Protein AF-A0A941BV26-F1 (afdb_monomer_lite)

Sequence (129 aa):
MGLLMLPEFRTGPTRADVEAQWRALIEGRLSRQDVHVWAAQWVGVPEARVVDPMVENGLLHLHGFSMESPSAGAAKTYMHPDDAVTAALERWRRDCVRFDQDPVGFLSERRAAARAYAAREAREESERD

pLDDT: mean 86.46, std 13.7, range [43.62, 98.44]

Secondary structure (DSSP, 8-state):
----------BPPPHHHHHHHHHHHHTTSS-HHHHHHHHHTTSS-TT-B---HHHHHHHHHHHHTTPBPTT--SS--BSS-HHHHHHHHHHHHHHHHHHHH-HHHHHHHHHHHHHHHHHHHHHHHHTT-

Radius of gyration: 18.14 Å; chains: 1; bounding box: 60×41×40 Å

Structure (mmCIF, N/CA/C/O backbone):
data_AF-A0A941BV26-F1
#
_entry.id   AF-A0A941BV26-F1
#
loop_
_atom_site.group_PDB
_atom_site.id
_atom_site.type_symbol
_atom_site.label_atom_id
_atom_site.label_alt_id
_atom_site.label_comp_id
_atom_site.label_asym_id
_atom_site.label_entity_id
_atom_site.label_seq_id
_atom_site.pdbx_PDB_ins_code
_atom_site.Cartn_x
_atom_site.Cartn_y
_atom_site.Cartn_z
_atom_site.occupancy
_atom_site.B_iso_or_equiv
_atom_site.auth_seq_id
_atom_site.auth_comp_id
_atom_site.auth_asym_id
_atom_site.auth_atom_id
_atom_site.pdbx_PDB_model_num
ATOM 1 N N . MET A 1 1 ? 40.796 7.560 18.068 1.00 43.62 1 MET A N 1
ATOM 2 C CA . MET A 1 1 ? 40.292 6.833 16.884 1.00 43.62 1 MET A CA 1
ATOM 3 C C . MET A 1 1 ? 38.823 6.537 17.137 1.00 43.62 1 MET A C 1
ATOM 5 O O . MET A 1 1 ? 38.514 5.551 17.789 1.00 43.62 1 MET A O 1
ATOM 9 N N . GLY A 1 2 ? 37.944 7.478 16.783 1.00 49.44 2 GLY A N 1
ATOM 10 C CA . GLY A 1 2 ? 36.504 7.338 16.998 1.00 49.44 2 GLY A CA 1
ATOM 11 C C . GLY A 1 2 ? 35.927 6.362 15.983 1.00 49.44 2 GLY A C 1
ATOM 12 O O . GLY A 1 2 ? 36.140 6.540 14.785 1.00 49.44 2 GLY A O 1
ATOM 13 N N . LEU A 1 3 ? 35.243 5.326 16.469 1.00 51.16 3 LEU A N 1
ATOM 14 C CA . LEU A 1 3 ? 34.408 4.464 15.644 1.00 51.16 3 LEU A CA 1
ATOM 15 C C . LEU A 1 3 ? 33.384 5.364 14.941 1.00 51.16 3 LEU A C 1
ATOM 17 O O . LEU A 1 3 ? 32.533 5.964 15.595 1.00 51.16 3 LEU A O 1
ATOM 21 N N . LEU A 1 4 ? 33.482 5.479 13.619 1.00 54.31 4 LEU A N 1
ATOM 22 C CA . LEU A 1 4 ? 32.392 5.995 12.806 1.00 54.31 4 LEU A CA 1
ATOM 23 C C . LEU A 1 4 ? 31.247 4.985 12.942 1.00 54.31 4 LEU A C 1
ATOM 25 O O . LEU A 1 4 ? 31.277 3.928 12.313 1.00 54.31 4 LEU A O 1
ATOM 29 N N . MET A 1 5 ? 30.278 5.277 13.814 1.00 47.50 5 MET A N 1
ATOM 30 C CA . MET A 1 5 ? 28.966 4.639 13.765 1.00 47.50 5 MET A CA 1
ATOM 31 C C . MET A 1 5 ? 28.391 4.955 12.386 1.00 47.50 5 MET A C 1
ATOM 33 O O . MET A 1 5 ? 27.955 6.075 12.124 1.00 47.50 5 MET A O 1
ATOM 37 N N . LEU A 1 6 ? 28.459 3.983 11.479 1.00 56.22 6 LEU A N 1
ATOM 38 C CA . LEU A 1 6 ? 27.646 4.017 10.274 1.00 56.22 6 LEU A CA 1
ATOM 39 C C . LEU A 1 6 ? 26.184 4.123 10.734 1.00 56.22 6 LEU A C 1
ATOM 41 O O . LEU A 1 6 ? 25.816 3.412 11.673 1.00 56.22 6 LEU A O 1
ATOM 45 N N . PRO A 1 7 ? 25.367 5.009 10.139 1.00 51.81 7 PRO A N 1
ATOM 46 C CA . PRO A 1 7 ? 23.958 5.095 10.489 1.00 51.81 7 PRO A CA 1
ATOM 47 C C . PRO A 1 7 ? 23.340 3.705 10.334 1.00 51.81 7 PRO A C 1
ATOM 49 O O . PRO A 1 7 ? 23.519 3.054 9.302 1.00 51.81 7 PRO A O 1
ATOM 52 N N . GLU A 1 8 ? 22.669 3.227 11.381 1.00 52.69 8 GLU A N 1
ATOM 53 C CA . GLU A 1 8 ? 21.942 1.966 11.335 1.00 52.69 8 GLU A CA 1
ATOM 54 C C . GLU A 1 8 ? 20.850 2.109 10.277 1.00 52.69 8 GLU A C 1
ATOM 56 O O . GLU A 1 8 ? 19.815 2.739 10.503 1.00 52.69 8 GLU A O 1
ATOM 61 N N . PHE A 1 9 ? 21.108 1.589 9.076 1.00 53.16 9 PHE A N 1
ATOM 62 C CA . PHE A 1 9 ? 20.105 1.538 8.027 1.00 53.16 9 PHE A CA 1
ATOM 63 C C . PHE A 1 9 ? 18.942 0.710 8.564 1.00 53.16 9 PHE A C 1
ATOM 65 O O . PHE A 1 9 ? 19.048 -0.510 8.689 1.00 53.16 9 PHE A O 1
ATOM 72 N N . ARG A 1 10 ? 17.829 1.370 8.896 1.00 61.75 10 ARG A N 1
ATOM 73 C CA . ARG A 1 10 ? 16.584 0.664 9.175 1.00 61.75 10 ARG A CA 1
ATOM 74 C C . ARG A 1 10 ? 16.209 -0.094 7.913 1.00 61.75 10 ARG A C 1
ATOM 76 O O . ARG A 1 10 ? 15.940 0.514 6.876 1.00 61.75 10 ARG A O 1
ATOM 83 N N . THR A 1 11 ? 16.217 -1.417 7.997 1.00 71.56 11 THR A N 1
ATOM 84 C CA . THR A 1 11 ? 15.651 -2.262 6.953 1.00 71.56 11 THR A CA 1
ATOM 85 C C . THR A 1 11 ? 14.190 -1.852 6.787 1.00 71.56 11 THR A C 1
ATOM 87 O O . THR A 1 11 ? 13.442 -1.837 7.766 1.00 71.56 11 THR A O 1
ATOM 90 N N . GLY A 1 12 ? 13.811 -1.443 5.575 1.00 82.75 12 GLY A N 1
ATOM 91 C CA . GLY A 1 12 ? 12.437 -1.058 5.273 1.00 82.75 12 GLY A CA 1
ATOM 92 C C . GLY A 1 12 ? 11.447 -2.203 5.526 1.00 82.75 12 GLY A C 1
ATOM 93 O O . GLY A 1 12 ? 11.860 -3.365 5.599 1.00 82.75 12 GLY A O 1
ATOM 94 N N . PRO A 1 13 ? 10.145 -1.897 5.653 1.00 92.50 13 PRO A N 1
ATOM 95 C CA . PRO A 1 13 ? 9.121 -2.910 5.857 1.00 92.50 13 PRO A CA 1
ATOM 96 C C . PRO A 1 13 ? 9.081 -3.890 4.684 1.00 92.50 13 PRO A C 1
ATOM 98 O O . PRO A 1 13 ? 9.415 -3.561 3.545 1.00 92.50 13 PRO A O 1
ATOM 101 N N . THR A 1 14 ? 8.642 -5.108 4.963 1.00 95.06 14 THR A N 1
ATOM 102 C CA . THR A 1 14 ? 8.374 -6.116 3.940 1.00 95.06 14 THR A CA 1
ATOM 103 C C . THR A 1 14 ? 6.947 -5.985 3.410 1.00 95.06 14 THR A C 1
ATOM 105 O O . THR A 1 14 ? 6.090 -5.318 3.997 1.00 95.06 14 THR A O 1
ATOM 108 N N . ARG A 1 15 ? 6.638 -6.687 2.314 1.00 97.00 15 ARG A N 1
ATOM 109 C CA . ARG A 1 15 ? 5.253 -6.806 1.826 1.00 97.00 15 ARG A CA 1
ATOM 110 C C . ARG A 1 15 ? 4.325 -7.424 2.874 1.00 97.00 15 ARG A C 1
ATOM 112 O O . ARG A 1 15 ? 3.174 -7.016 2.973 1.00 97.00 15 ARG A O 1
ATOM 119 N N . ALA A 1 16 ? 4.820 -8.372 3.670 1.00 97.00 16 ALA A N 1
ATOM 120 C CA . ALA A 1 16 ? 4.037 -8.987 4.737 1.00 97.00 16 ALA A CA 1
ATOM 121 C C . ALA A 1 16 ? 3.693 -7.975 5.841 1.00 97.00 16 ALA A C 1
ATOM 123 O O . ALA A 1 16 ? 2.557 -7.957 6.310 1.00 97.00 16 ALA A O 1
ATOM 124 N N . ASP A 1 17 ? 4.634 -7.094 6.198 1.00 96.81 17 ASP A N 1
ATOM 125 C CA . ASP A 1 17 ? 4.393 -6.028 7.179 1.00 96.81 17 ASP A CA 1
ATOM 126 C C . ASP A 1 17 ? 3.338 -5.043 6.676 1.00 96.81 17 ASP A C 1
ATOM 128 O O . ASP A 1 17 ? 2.401 -4.710 7.401 1.00 96.81 17 ASP A O 1
ATOM 132 N N . VAL A 1 18 ? 3.445 -4.625 5.409 1.00 97.44 18 VAL A N 1
ATOM 133 C CA . VAL A 1 18 ? 2.436 -3.774 4.768 1.00 97.44 18 VAL A CA 1
ATOM 134 C C . VAL A 1 18 ? 1.075 -4.470 4.789 1.00 97.44 18 VAL A C 1
ATOM 136 O O . VAL A 1 18 ? 0.112 -3.903 5.296 1.00 97.44 18 VAL A O 1
ATOM 139 N N . GLU A 1 19 ? 0.978 -5.718 4.327 1.00 98.25 19 GLU A N 1
ATOM 140 C CA . GLU A 1 19 ? -0.286 -6.461 4.334 1.00 98.25 19 GLU A CA 1
ATOM 141 C C . GLU A 1 19 ? -0.894 -6.580 5.742 1.00 98.25 19 GLU A C 1
ATOM 143 O O . GLU A 1 19 ? -2.111 -6.459 5.902 1.00 98.25 19 GLU A O 1
ATOM 148 N N . ALA A 1 20 ? -0.068 -6.795 6.768 1.00 98.12 20 ALA A N 1
ATOM 149 C CA . ALA A 1 20 ? -0.530 -6.882 8.147 1.00 98.12 20 ALA A CA 1
ATOM 150 C C . ALA A 1 20 ? -1.183 -5.573 8.620 1.00 98.12 20 ALA A C 1
ATOM 152 O O . ALA A 1 20 ? -2.219 -5.622 9.287 1.00 98.12 20 ALA A O 1
ATOM 153 N N . GLN A 1 21 ? -0.633 -4.418 8.232 1.00 98.00 21 GLN A N 1
ATOM 154 C CA . GLN A 1 21 ? -1.210 -3.102 8.533 1.00 98.00 21 GLN A CA 1
ATOM 155 C C . GLN A 1 21 ? -2.553 -2.895 7.828 1.00 98.00 21 GLN A C 1
ATOM 157 O O . GLN A 1 21 ? -3.521 -2.471 8.458 1.00 98.00 21 GLN A O 1
ATOM 162 N N . TRP A 1 22 ? -2.653 -3.276 6.551 1.00 97.56 22 TRP A N 1
ATOM 163 C CA . TRP A 1 22 ? -3.923 -3.231 5.818 1.00 97.56 22 TRP A CA 1
ATOM 164 C C . TRP A 1 22 ? -4.996 -4.108 6.467 1.00 97.56 22 TRP A C 1
ATOM 166 O O . TRP A 1 22 ? -6.125 -3.664 6.653 1.00 97.56 22 TRP A O 1
ATOM 176 N N . ARG A 1 23 ? -4.656 -5.350 6.835 1.00 98.12 23 ARG A N 1
ATOM 177 C CA . ARG A 1 23 ? -5.595 -6.256 7.514 1.00 98.12 23 ARG A CA 1
ATOM 178 C C . ARG A 1 23 ? -6.032 -5.699 8.863 1.00 98.12 23 ARG A C 1
ATOM 180 O O . ARG A 1 23 ? -7.217 -5.718 9.164 1.00 98.12 23 ARG A O 1
ATOM 187 N N . ALA A 1 24 ? -5.095 -5.177 9.652 1.00 97.69 24 ALA A N 1
ATOM 188 C CA . ALA A 1 24 ? -5.407 -4.588 10.947 1.00 97.69 24 ALA A CA 1
ATOM 189 C C . ALA A 1 24 ? -6.329 -3.364 10.826 1.00 97.69 24 ALA A C 1
ATOM 191 O O . ALA A 1 24 ? -7.215 -3.205 11.663 1.00 97.69 24 ALA A O 1
ATOM 192 N N . LEU A 1 25 ? -6.174 -2.550 9.776 1.00 96.44 25 LEU A N 1
ATOM 193 C CA . LEU A 1 25 ? -7.111 -1.473 9.452 1.00 96.44 25 LEU A CA 1
ATOM 194 C C . LEU A 1 25 ? -8.506 -2.014 9.101 1.00 96.44 25 LEU A C 1
ATOM 196 O O . LEU A 1 25 ? -9.492 -1.572 9.679 1.00 96.44 25 LEU A O 1
ATOM 200 N N . ILE A 1 26 ? -8.593 -2.979 8.180 1.00 96.50 26 ILE A N 1
ATOM 201 C CA . ILE A 1 26 ? -9.871 -3.555 7.715 1.00 96.50 26 ILE A CA 1
ATOM 202 C C . ILE A 1 26 ? -10.631 -4.235 8.862 1.00 96.50 26 ILE A C 1
ATOM 204 O O . ILE A 1 26 ? -11.849 -4.135 8.957 1.00 96.50 26 ILE A O 1
ATOM 208 N N . GLU A 1 27 ? -9.913 -4.911 9.754 1.00 96.88 27 GLU A N 1
ATOM 209 C CA . GLU A 1 27 ? -10.475 -5.583 10.929 1.00 96.88 27 GLU A CA 1
ATOM 210 C C . GLU A 1 27 ? -10.805 -4.609 12.078 1.00 96.88 27 GLU A C 1
ATOM 212 O O . GLU A 1 27 ? -11.268 -5.042 13.131 1.00 96.88 27 GLU A O 1
ATOM 217 N N . GLY A 1 28 ? -10.540 -3.306 11.917 1.00 96.25 28 GLY A N 1
ATOM 218 C CA . GLY A 1 28 ? -10.785 -2.284 12.938 1.00 96.25 28 GLY A CA 1
ATOM 219 C C . GLY A 1 28 ? -9.833 -2.341 14.139 1.00 96.25 28 GLY A C 1
ATOM 220 O O . GLY A 1 28 ? -10.092 -1.708 15.159 1.00 96.25 28 GLY A O 1
ATOM 221 N N . ARG A 1 29 ? -8.726 -3.091 14.043 1.00 98.00 29 ARG A N 1
ATOM 222 C CA . ARG A 1 29 ? -7.685 -3.169 15.085 1.00 98.00 29 ARG A CA 1
ATOM 223 C C . ARG A 1 29 ? -6.770 -1.948 15.100 1.00 98.00 29 ARG A C 1
ATOM 225 O O . ARG A 1 29 ? -6.160 -1.672 16.128 1.00 98.00 29 ARG A O 1
ATOM 232 N N . LEU A 1 30 ? -6.656 -1.251 13.972 1.00 97.12 30 LEU A N 1
ATOM 233 C CA . LEU A 1 30 ? -5.952 0.021 13.840 1.00 97.12 30 LEU A CA 1
ATOM 234 C C . LEU A 1 30 ? -6.872 1.053 13.199 1.00 97.12 30 LEU A C 1
ATOM 236 O O . LEU A 1 30 ? -7.661 0.725 12.313 1.00 97.12 30 LEU A O 1
ATOM 240 N N . SER A 1 31 ? -6.744 2.310 13.616 1.00 94.94 31 SER A N 1
ATOM 241 C CA . SER A 1 31 ? -7.418 3.416 12.946 1.00 94.94 31 SER A CA 1
ATOM 242 C C . SER A 1 31 ? -6.675 3.830 11.672 1.00 94.94 31 SER A C 1
ATOM 244 O O . SER A 1 31 ? -5.491 3.539 11.481 1.00 94.94 31 SER A O 1
ATOM 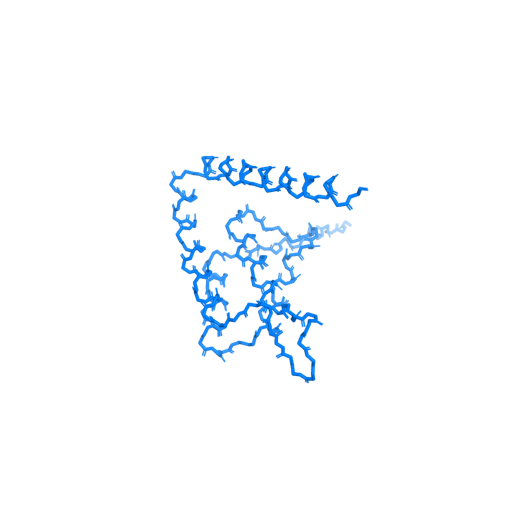246 N N . ARG A 1 32 ? -7.352 4.597 10.811 1.00 94.19 32 ARG A N 1
ATOM 247 C CA . ARG A 1 32 ? -6.727 5.239 9.640 1.00 94.19 32 ARG A CA 1
ATOM 248 C C . ARG A 1 32 ? -5.567 6.152 10.026 1.00 94.19 32 ARG A C 1
ATOM 250 O O . ARG A 1 32 ? -4.593 6.247 9.287 1.00 94.19 32 ARG A O 1
ATOM 257 N N . GLN A 1 33 ? -5.662 6.802 11.186 1.00 94.00 33 GLN A N 1
ATOM 258 C CA . GLN A 1 33 ? -4.590 7.651 11.687 1.00 94.00 33 GLN A CA 1
ATOM 259 C C . GLN A 1 33 ? -3.373 6.824 12.110 1.00 94.00 33 GLN A C 1
ATOM 261 O O . GLN A 1 33 ? -2.250 7.210 11.796 1.00 94.00 33 GLN A O 1
ATOM 266 N N . ASP A 1 34 ? -3.580 5.677 12.764 1.00 95.62 34 ASP A N 1
ATOM 267 C CA . ASP A 1 34 ? -2.480 4.811 13.206 1.00 95.62 34 ASP A CA 1
ATOM 268 C C . ASP A 1 34 ? -1.673 4.291 12.013 1.00 95.62 34 ASP A C 1
ATOM 270 O O . ASP A 1 34 ? -0.445 4.395 11.995 1.00 95.62 34 ASP A O 1
ATOM 274 N N . VAL A 1 35 ? -2.357 3.795 10.975 1.00 95.62 35 VAL A N 1
ATOM 275 C CA . VAL A 1 35 ? -1.671 3.314 9.767 1.00 95.62 35 VAL A CA 1
ATOM 276 C C . VAL A 1 35 ? -1.019 4.444 8.975 1.00 95.62 35 VAL A C 1
ATOM 278 O O . VAL A 1 35 ? 0.037 4.229 8.386 1.00 95.62 35 VAL A O 1
ATOM 281 N N . HIS A 1 36 ? -1.594 5.651 8.991 1.00 93.81 36 HIS A N 1
ATOM 282 C CA . HIS A 1 36 ? -0.979 6.824 8.376 1.00 93.81 36 HIS A CA 1
ATOM 283 C C . HIS A 1 36 ? 0.326 7.194 9.083 1.00 93.81 36 HIS A C 1
ATOM 285 O O . HIS A 1 36 ? 1.352 7.327 8.423 1.00 93.81 36 HIS A O 1
ATOM 291 N N . VAL A 1 37 ? 0.319 7.297 10.418 1.00 93.50 37 VAL A N 1
ATOM 292 C CA . VAL A 1 37 ? 1.522 7.594 11.217 1.00 93.50 37 VAL A CA 1
ATOM 293 C C . VAL A 1 37 ? 2.590 6.519 11.022 1.00 93.50 37 VAL A C 1
ATOM 295 O O . VAL A 1 37 ? 3.780 6.824 10.942 1.00 93.50 37 VAL A O 1
ATOM 298 N N . TRP A 1 38 ? 2.183 5.254 10.920 1.00 94.56 38 TRP A N 1
ATOM 299 C CA . TRP A 1 38 ? 3.103 4.167 10.611 1.00 94.56 38 TRP A CA 1
ATOM 300 C C . TRP A 1 38 ? 3.702 4.300 9.201 1.00 94.56 38 TRP A C 1
ATOM 302 O O . TRP A 1 38 ? 4.922 4.239 9.051 1.00 94.56 38 TRP A O 1
ATOM 312 N N . ALA A 1 39 ? 2.878 4.535 8.176 1.00 94.38 39 ALA A N 1
ATOM 313 C CA . ALA A 1 39 ? 3.328 4.656 6.789 1.00 94.38 39 ALA A CA 1
ATOM 314 C C . ALA A 1 39 ? 4.188 5.911 6.546 1.00 94.38 39 ALA A C 1
ATOM 316 O O . ALA A 1 39 ? 5.167 5.850 5.802 1.00 94.38 39 ALA A O 1
ATOM 317 N N . ALA A 1 40 ? 3.878 7.028 7.212 1.00 91.62 40 ALA A N 1
ATOM 318 C CA . ALA A 1 40 ? 4.594 8.302 7.100 1.00 91.62 40 ALA A CA 1
ATOM 319 C C . ALA A 1 40 ? 6.072 8.217 7.520 1.00 91.62 40 ALA A C 1
ATOM 321 O O . ALA A 1 40 ? 6.880 9.027 7.085 1.00 91.62 40 ALA A O 1
ATOM 322 N N . GLN A 1 41 ? 6.456 7.221 8.324 1.00 90.06 41 GLN A N 1
ATOM 323 C CA . GLN A 1 41 ? 7.864 6.989 8.679 1.00 90.06 41 GLN A CA 1
ATOM 324 C C . GLN A 1 41 ? 8.716 6.519 7.493 1.00 90.06 41 GLN A C 1
ATOM 326 O O . GLN A 1 41 ? 9.942 6.569 7.555 1.00 90.06 41 GLN A O 1
ATOM 331 N N . TRP A 1 42 ? 8.068 6.034 6.436 1.00 90.31 42 TRP A N 1
ATOM 332 C CA . TRP A 1 42 ? 8.712 5.451 5.263 1.00 90.31 42 TRP A CA 1
ATOM 333 C C . TRP A 1 42 ? 8.458 6.274 4.001 1.00 90.31 42 TRP A C 1
ATOM 335 O O . TRP A 1 42 ? 9.278 6.276 3.089 1.00 90.31 42 TRP A O 1
ATOM 345 N N . VAL A 1 43 ? 7.326 6.977 3.941 1.00 86.75 43 VAL A N 1
ATOM 346 C CA . VAL A 1 43 ? 6.956 7.836 2.813 1.00 86.75 43 VAL A CA 1
ATOM 347 C C . VAL A 1 43 ? 7.593 9.215 2.983 1.00 86.75 43 VAL A C 1
ATOM 349 O O . VAL A 1 43 ? 7.338 9.904 3.963 1.00 86.75 43 VAL A O 1
ATOM 352 N N . GLY A 1 44 ? 8.392 9.647 2.005 1.00 73.00 44 GLY A N 1
ATOM 353 C CA . GLY A 1 44 ? 8.947 11.008 1.970 1.00 73.00 44 GLY A CA 1
ATOM 354 C C . GLY A 1 44 ? 10.140 11.259 2.900 1.00 73.00 44 GLY A C 1
ATOM 355 O O . GLY A 1 44 ? 10.572 12.404 3.014 1.00 73.00 44 GLY A O 1
ATOM 356 N N . VAL A 1 45 ? 10.690 10.215 3.530 1.00 76.62 45 VAL A N 1
ATOM 357 C CA . VAL A 1 45 ? 11.897 10.289 4.368 1.00 76.62 45 VAL A CA 1
ATOM 358 C C . VAL A 1 45 ? 13.114 9.837 3.545 1.00 76.62 45 VAL A C 1
ATOM 360 O O . VAL A 1 45 ? 13.203 8.650 3.226 1.00 76.62 45 VAL A O 1
ATOM 363 N N . PRO A 1 46 ? 14.059 10.730 3.189 1.00 68.38 46 PRO A N 1
ATOM 364 C CA . PRO A 1 46 ? 15.209 10.395 2.336 1.00 68.38 46 PRO A CA 1
ATOM 365 C C . PRO A 1 46 ? 16.106 9.274 2.883 1.00 68.38 46 PRO A C 1
ATOM 367 O O . PRO A 1 46 ? 16.724 8.537 2.116 1.00 68.38 46 PRO A O 1
ATOM 370 N N . GLU A 1 47 ? 16.185 9.137 4.206 1.00 68.62 47 GLU A N 1
ATOM 371 C CA . GLU A 1 47 ? 17.014 8.151 4.903 1.00 68.62 47 GLU A CA 1
ATOM 372 C C . GLU A 1 47 ? 16.339 6.773 5.025 1.00 68.62 47 GLU A C 1
ATOM 374 O O . GLU A 1 47 ? 17.001 5.781 5.348 1.00 68.62 47 GLU A O 1
ATOM 379 N N . ALA A 1 48 ? 15.030 6.684 4.762 1.00 73.69 48 ALA A N 1
ATOM 380 C CA . ALA A 1 48 ? 14.273 5.443 4.828 1.00 73.69 48 ALA A CA 1
ATOM 381 C C . ALA A 1 48 ? 14.420 4.664 3.514 1.00 73.69 48 ALA A C 1
ATOM 383 O O . ALA A 1 48 ? 13.885 5.035 2.471 1.00 73.69 48 ALA A O 1
ATOM 384 N N . ARG A 1 49 ? 15.146 3.543 3.549 1.00 77.44 49 ARG A N 1
ATOM 385 C CA . ARG A 1 49 ? 15.392 2.744 2.345 1.00 77.44 49 ARG A CA 1
ATOM 386 C C . ARG A 1 49 ? 14.288 1.707 2.127 1.00 77.44 49 ARG A C 1
ATOM 388 O O . ARG A 1 49 ? 14.389 0.573 2.594 1.00 77.44 49 ARG A O 1
ATOM 395 N N . VAL A 1 50 ? 13.270 2.075 1.355 1.00 83.00 50 VAL A N 1
ATOM 396 C CA . VAL A 1 50 ? 12.307 1.126 0.777 1.00 83.00 50 VAL A CA 1
ATOM 397 C C . VAL A 1 50 ? 12.813 0.711 -0.606 1.00 83.00 50 VAL A C 1
ATOM 399 O O . VAL A 1 50 ? 12.890 1.527 -1.515 1.00 83.00 50 VAL A O 1
ATOM 402 N N . VAL A 1 51 ? 13.236 -0.548 -0.753 1.00 85.06 51 VAL A N 1
ATOM 403 C CA . VAL A 1 51 ? 13.843 -1.048 -2.007 1.00 85.06 51 VAL A CA 1
ATOM 404 C C . VAL A 1 51 ? 12.804 -1.655 -2.947 1.00 85.06 51 VAL A C 1
ATOM 406 O O . VAL A 1 51 ? 12.965 -1.605 -4.163 1.00 85.06 51 VAL A O 1
ATOM 409 N N . ASP A 1 52 ? 11.758 -2.255 -2.387 1.00 91.12 52 ASP A N 1
ATOM 410 C CA . ASP A 1 52 ? 10.734 -2.964 -3.143 1.00 91.12 52 ASP A CA 1
ATOM 411 C C . ASP A 1 52 ? 9.635 -1.990 -3.608 1.00 91.12 52 ASP A C 1
ATOM 413 O O . ASP A 1 52 ? 8.918 -1.445 -2.760 1.00 91.12 52 ASP A O 1
ATOM 417 N N . PRO A 1 53 ? 9.446 -1.791 -4.929 1.00 92.50 53 PRO A N 1
ATOM 418 C CA . PRO A 1 53 ? 8.425 -0.883 -5.456 1.00 92.50 53 PRO A CA 1
ATOM 419 C C . PRO A 1 53 ? 7.004 -1.231 -5.001 1.00 92.50 53 PRO A C 1
ATOM 421 O O . PRO A 1 53 ? 6.152 -0.350 -4.891 1.00 92.50 53 PRO A O 1
ATOM 424 N N . MET A 1 54 ? 6.728 -2.508 -4.717 1.00 96.69 54 MET A N 1
ATOM 425 C CA . MET A 1 54 ? 5.412 -2.927 -4.239 1.00 96.69 54 MET A CA 1
ATOM 426 C C . MET A 1 54 ? 5.191 -2.572 -2.770 1.00 96.69 54 MET A C 1
ATOM 428 O O . MET A 1 54 ? 4.066 -2.242 -2.388 1.00 96.69 54 MET A O 1
ATOM 432 N N . VAL A 1 55 ? 6.251 -2.583 -1.958 1.00 95.81 55 VAL A N 1
AT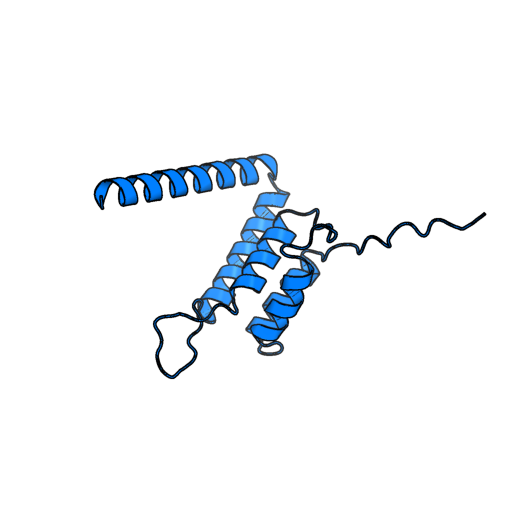OM 433 C CA . VAL A 1 55 ? 6.200 -2.072 -0.582 1.00 95.81 55 VAL A CA 1
ATOM 434 C C . VAL A 1 55 ? 5.948 -0.570 -0.603 1.00 95.81 55 VAL A C 1
ATOM 436 O O . VAL A 1 55 ? 5.031 -0.105 0.069 1.00 95.81 55 VAL A O 1
ATOM 439 N N . GLU A 1 56 ? 6.697 0.179 -1.415 1.00 93.50 56 GLU A N 1
ATOM 440 C CA . GLU A 1 56 ? 6.513 1.627 -1.562 1.00 93.50 56 GLU A CA 1
ATOM 441 C C . GLU A 1 56 ? 5.085 1.968 -2.010 1.00 93.50 56 GLU A C 1
ATOM 443 O O . GLU A 1 56 ? 4.414 2.801 -1.400 1.00 93.50 56 GLU A O 1
ATOM 448 N N . ASN A 1 57 ? 4.567 1.264 -3.020 1.00 94.88 57 ASN A N 1
ATOM 449 C CA . ASN A 1 57 ? 3.194 1.455 -3.473 1.00 94.88 57 ASN A CA 1
ATOM 450 C C . ASN A 1 57 ? 2.166 1.173 -2.364 1.00 94.88 57 ASN A C 1
ATOM 452 O O . ASN A 1 57 ? 1.234 1.958 -2.180 1.00 94.88 57 ASN A O 1
ATOM 456 N N . GLY A 1 58 ? 2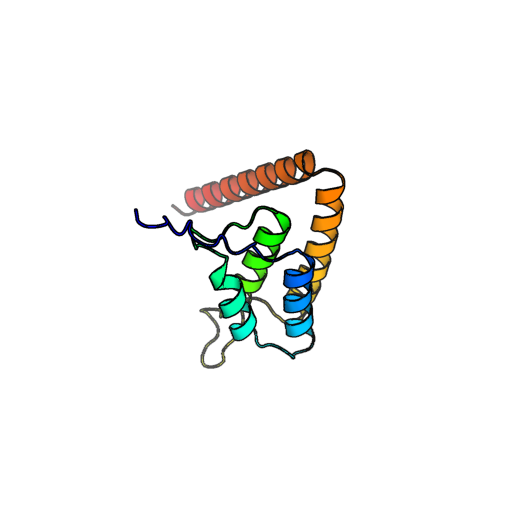.336 0.087 -1.608 1.00 96.44 58 GLY A N 1
ATOM 457 C CA . GLY A 1 58 ? 1.435 -0.251 -0.508 1.00 96.44 58 GLY A CA 1
ATOM 458 C C . GLY A 1 58 ? 1.475 0.769 0.636 1.00 96.44 58 GLY A C 1
ATOM 459 O O . GLY A 1 58 ? 0.429 1.091 1.202 1.00 96.44 58 GLY A O 1
ATOM 460 N N . LEU A 1 59 ? 2.653 1.328 0.932 1.00 95.56 59 LEU A N 1
ATOM 461 C CA . LEU A 1 59 ? 2.833 2.406 1.910 1.00 95.56 59 LEU A CA 1
ATOM 462 C C . LEU A 1 59 ? 2.136 3.700 1.480 1.00 95.56 59 LEU A C 1
ATOM 464 O O . LEU A 1 59 ? 1.458 4.319 2.297 1.00 95.56 59 LEU A O 1
ATOM 468 N N . LEU A 1 60 ? 2.244 4.089 0.205 1.00 93.88 60 LEU A N 1
ATOM 469 C CA . LEU A 1 60 ? 1.570 5.279 -0.328 1.00 93.88 60 LEU A CA 1
ATOM 470 C C . LEU A 1 60 ? 0.043 5.188 -0.193 1.00 93.88 60 LEU A C 1
ATOM 472 O O . LEU A 1 60 ? -0.605 6.174 0.159 1.00 93.88 60 LEU A O 1
ATOM 476 N N . HIS A 1 61 ? -0.534 4.005 -0.417 1.00 94.69 61 HIS A N 1
ATOM 477 C CA . HIS A 1 61 ? -1.961 3.771 -0.190 1.00 94.69 61 HIS A CA 1
ATOM 478 C C . HIS A 1 61 ? -2.348 3.937 1.286 1.00 94.69 61 HIS A C 1
ATOM 480 O O . HIS A 1 61 ? -3.269 4.695 1.587 1.00 94.69 61 HIS A O 1
ATOM 486 N N . LEU A 1 62 ? -1.623 3.289 2.208 1.00 94.62 62 LEU A N 1
ATOM 487 C CA . LEU A 1 62 ? -1.877 3.414 3.651 1.00 94.62 62 LEU A CA 1
ATOM 488 C C . LEU A 1 62 ? -1.756 4.860 4.136 1.00 94.62 62 LEU A C 1
ATOM 490 O O . LEU A 1 62 ? -2.597 5.324 4.903 1.00 94.62 62 LEU A O 1
ATOM 494 N N . HIS A 1 63 ? -0.748 5.581 3.646 1.00 93.12 63 HIS A N 1
ATOM 495 C CA . HIS A 1 63 ? -0.554 6.995 3.944 1.00 93.12 63 HIS A CA 1
ATOM 496 C C . HIS A 1 63 ? -1.741 7.851 3.470 1.00 93.12 63 HIS A C 1
ATOM 498 O O . HIS A 1 63 ? -2.122 8.797 4.158 1.00 93.12 63 HIS A O 1
ATOM 504 N N . GLY A 1 64 ? -2.348 7.510 2.328 1.00 90.88 64 GLY A N 1
ATOM 505 C CA . GLY A 1 64 ? -3.481 8.232 1.747 1.00 90.88 64 GLY A CA 1
ATOM 506 C C . GLY A 1 64 ? -4.852 7.918 2.361 1.00 90.88 64 GLY A C 1
ATOM 507 O O . GLY A 1 64 ? -5.776 8.715 2.213 1.00 90.88 64 GLY A O 1
ATOM 508 N N . PHE A 1 65 ? -5.029 6.801 3.073 1.00 91.19 65 PHE A N 1
ATOM 509 C CA . PHE A 1 65 ? -6.347 6.429 3.613 1.00 91.19 65 PHE A CA 1
ATOM 510 C C . PHE A 1 65 ? -6.852 7.320 4.750 1.00 91.19 65 PHE A C 1
ATOM 512 O O . PHE A 1 65 ? -8.059 7.337 5.010 1.00 91.19 65 PHE A O 1
ATOM 519 N N . SER A 1 66 ? -5.973 8.074 5.407 1.00 86.94 66 SER A N 1
ATOM 520 C CA . SER A 1 66 ? -6.367 9.077 6.400 1.00 86.94 66 SER A CA 1
ATOM 521 C C . SER A 1 66 ? -6.850 10.389 5.782 1.00 86.94 66 SER A C 1
ATOM 523 O O . SER A 1 66 ? -7.367 11.226 6.518 1.00 86.94 66 SER A O 1
ATOM 525 N N . MET A 1 67 ? -6.721 10.584 4.461 1.00 85.12 67 MET A N 1
ATOM 526 C CA . MET A 1 67 ? -7.145 11.826 3.815 1.00 85.12 67 MET A CA 1
ATOM 527 C C . MET A 1 67 ? -8.652 12.039 3.980 1.00 85.12 67 MET A C 1
ATOM 529 O O . MET A 1 67 ? -9.478 11.215 3.571 1.00 85.12 67 MET A O 1
ATOM 533 N N . GLU A 1 68 ? -9.003 13.165 4.593 1.00 82.94 68 GLU A N 1
ATOM 534 C CA . GLU A 1 68 ? -10.378 13.618 4.773 1.00 82.94 68 GLU A CA 1
ATOM 535 C C . GLU A 1 68 ? -10.837 14.389 3.526 1.00 82.94 68 GLU A C 1
ATOM 537 O O . GLU A 1 68 ? -10.065 15.109 2.891 1.00 82.94 68 GLU A O 1
ATOM 542 N N . SER A 1 69 ? -12.102 14.217 3.148 1.00 76.69 69 SER A N 1
ATOM 543 C CA . SER A 1 69 ? -12.707 14.949 2.040 1.00 76.69 69 SER A CA 1
ATOM 544 C C . SER A 1 69 ? -12.904 16.418 2.436 1.00 76.69 69 SER A C 1
ATOM 546 O O . SER A 1 69 ? -13.588 16.681 3.427 1.00 76.69 69 SER A O 1
ATOM 548 N N . PRO A 1 70 ? -12.390 17.387 1.656 1.00 68.12 70 PRO A N 1
ATOM 549 C CA . PRO A 1 70 ? -12.539 18.809 1.970 1.00 68.12 70 PRO A CA 1
ATOM 550 C C . PRO A 1 70 ? -13.986 19.316 1.829 1.00 68.12 70 PRO A C 1
ATOM 552 O O . PRO A 1 70 ? -14.298 20.410 2.287 1.00 68.12 70 PRO A O 1
ATOM 555 N N . SER A 1 71 ? -14.874 18.545 1.190 1.00 67.62 71 SER A N 1
ATOM 556 C CA . SER A 1 71 ? -16.261 18.930 0.888 1.00 67.62 71 SER A CA 1
ATOM 557 C C . SER A 1 71 ? -17.304 18.409 1.881 1.00 67.62 71 SER A C 1
ATOM 559 O O . SER A 1 71 ? -18.483 18.742 1.757 1.00 67.62 71 SER A O 1
ATOM 561 N N . ALA A 1 72 ? -16.917 17.576 2.847 1.00 59.72 72 ALA A N 1
ATOM 562 C CA . ALA A 1 72 ? -17.836 17.099 3.875 1.00 59.72 72 ALA A CA 1
ATOM 563 C C . ALA A 1 72 ? -17.851 18.099 5.038 1.00 59.72 72 ALA A C 1
ATOM 565 O O . ALA A 1 72 ? -16.799 18.394 5.582 1.00 59.72 72 ALA A O 1
ATOM 566 N N . GLY A 1 73 ? -19.019 18.654 5.386 1.00 62.25 73 GLY A N 1
ATOM 567 C CA . GLY A 1 73 ? -19.177 19.688 6.422 1.00 62.25 73 GLY A CA 1
ATOM 568 C C . GLY A 1 73 ? -18.767 19.264 7.849 1.00 62.25 73 GLY A C 1
ATOM 569 O O . GLY A 1 73 ? -17.624 18.931 8.120 1.00 62.25 73 GLY A O 1
ATOM 570 N N . ALA A 1 74 ? -19.684 19.310 8.823 1.00 61.41 74 ALA A N 1
ATOM 571 C CA . ALA A 1 74 ? -19.348 19.098 10.244 1.00 61.41 74 ALA A CA 1
ATOM 572 C C . ALA A 1 74 ? -18.932 17.652 10.618 1.00 61.41 74 ALA A C 1
ATOM 574 O O . ALA A 1 74 ? -18.496 17.414 11.744 1.00 61.41 74 ALA A O 1
ATOM 575 N N . ALA A 1 75 ? -19.070 16.685 9.703 1.00 67.06 75 ALA A N 1
ATOM 576 C CA . ALA A 1 75 ? -18.712 15.287 9.925 1.00 67.06 75 ALA A CA 1
ATOM 577 C C . ALA A 1 75 ? -17.503 14.894 9.069 1.00 67.06 75 ALA A C 1
ATOM 579 O O . ALA A 1 75 ? -17.542 14.995 7.841 1.00 67.06 75 ALA A O 1
ATOM 580 N N . LYS A 1 76 ? -16.450 14.398 9.728 1.00 66.12 76 LYS A N 1
ATOM 581 C CA . LYS A 1 76 ? -15.252 13.870 9.069 1.00 66.12 76 LYS A CA 1
ATOM 582 C C . LYS A 1 76 ? -15.633 12.717 8.148 1.00 66.12 76 LYS A C 1
ATOM 584 O O . LYS A 1 76 ? -16.000 11.642 8.616 1.00 66.12 76 LYS A O 1
ATOM 589 N N . THR A 1 77 ? -15.548 12.949 6.845 1.00 81.38 77 THR A N 1
ATOM 590 C CA . THR A 1 77 ? -15.745 11.913 5.829 1.00 81.38 77 THR A CA 1
ATOM 591 C C . THR A 1 77 ? -14.406 11.637 5.180 1.00 81.38 77 THR A C 1
ATOM 593 O O . THR A 1 77 ? -13.773 12.550 4.655 1.00 81.38 77 THR A O 1
ATOM 596 N N . TYR A 1 78 ? -13.961 10.387 5.212 1.00 83.56 78 TYR A N 1
ATOM 597 C CA . TYR A 1 78 ? -12.729 10.009 4.537 1.00 83.56 78 TYR A CA 1
ATOM 598 C C . TYR A 1 78 ? -12.922 9.965 3.022 1.00 83.56 78 TYR A C 1
ATOM 600 O O . TYR A 1 78 ? -13.970 9.548 2.533 1.00 83.56 78 TYR A O 1
ATOM 608 N N . MET A 1 79 ? -11.886 10.350 2.277 1.00 84.19 79 MET A N 1
ATOM 609 C CA . MET A 1 79 ? -11.882 10.316 0.811 1.00 84.19 79 MET A CA 1
ATOM 610 C C . MET A 1 79 ? -12.080 8.896 0.260 1.00 84.19 79 MET A C 1
ATOM 612 O O . MET A 1 79 ? -12.674 8.710 -0.799 1.00 84.19 79 MET A O 1
ATOM 616 N N . HIS A 1 80 ? -11.599 7.890 0.991 1.00 85.19 80 HIS A N 1
ATOM 617 C CA . HIS A 1 80 ? -11.772 6.483 0.652 1.00 85.19 80 HIS A CA 1
ATOM 618 C C . HIS A 1 80 ? -12.740 5.836 1.641 1.00 85.19 80 HIS A C 1
ATOM 620 O O . HIS A 1 80 ? -12.411 5.824 2.821 1.00 85.19 80 HIS A O 1
ATOM 626 N N . PRO A 1 81 ? -13.889 5.284 1.233 1.00 87.69 81 PRO A N 1
ATOM 627 C CA . PRO A 1 81 ? -14.723 4.471 2.122 1.00 87.69 81 PRO A CA 1
ATOM 628 C C . PRO A 1 81 ? -14.054 3.120 2.464 1.00 87.69 81 PRO A C 1
ATOM 630 O O . PRO A 1 81 ? -13.038 2.754 1.872 1.00 87.69 81 PRO A O 1
ATOM 633 N N . ASP A 1 82 ? -14.559 2.400 3.470 1.00 88.06 82 ASP A N 1
ATOM 634 C CA . ASP A 1 82 ? -13.919 1.169 3.983 1.00 88.06 82 ASP A CA 1
ATOM 635 C C . ASP A 1 82 ? -13.932 0.007 2.967 1.00 88.06 82 ASP A C 1
ATOM 637 O O . ASP A 1 82 ? -12.991 -0.789 2.886 1.00 88.06 82 ASP A O 1
ATOM 641 N N . ASP A 1 83 ? -14.962 -0.066 2.127 1.00 89.38 83 ASP A N 1
ATOM 642 C CA . ASP A 1 83 ? -15.034 -1.000 1.000 1.00 89.38 83 ASP A CA 1
ATOM 643 C C . ASP A 1 83 ? -13.943 -0.712 -0.045 1.00 89.38 83 ASP A C 1
ATOM 645 O O . ASP A 1 83 ? -13.313 -1.641 -0.560 1.00 89.38 83 ASP A O 1
ATOM 649 N N . ALA A 1 84 ? -13.630 0.564 -0.290 1.00 91.19 84 ALA A N 1
ATOM 650 C CA . ALA A 1 84 ? -12.526 0.962 -1.158 1.00 91.19 84 ALA A CA 1
ATOM 651 C C . ALA A 1 84 ? -11.159 0.545 -0.588 1.00 91.19 84 ALA A C 1
ATOM 653 O O . ALA A 1 84 ? -10.280 0.154 -1.359 1.00 91.19 84 ALA A O 1
ATOM 654 N N . VAL A 1 85 ? -10.980 0.563 0.740 1.00 93.81 85 VAL A N 1
ATOM 655 C CA . VAL A 1 85 ? -9.770 0.024 1.394 1.00 93.81 85 VAL A CA 1
ATOM 656 C C . VAL A 1 85 ? -9.666 -1.483 1.149 1.00 93.81 85 VAL A C 1
ATOM 658 O O . VAL A 1 85 ? -8.613 -1.979 0.758 1.00 93.81 85 VAL A O 1
ATOM 661 N N . THR A 1 86 ? -10.759 -2.230 1.288 1.00 95.19 86 THR A N 1
ATOM 662 C CA . THR A 1 86 ? -10.741 -3.681 1.033 1.00 95.19 86 THR A CA 1
ATOM 663 C C . THR A 1 86 ? -10.400 -3.994 -0.428 1.00 95.19 86 THR A C 1
ATOM 665 O O . THR A 1 86 ? -9.492 -4.781 -0.705 1.00 95.19 86 THR A O 1
ATOM 668 N N . ALA A 1 87 ? -11.053 -3.318 -1.377 1.00 95.81 87 ALA A N 1
ATOM 669 C CA . ALA A 1 87 ? -10.798 -3.500 -2.805 1.00 95.81 87 ALA A CA 1
ATOM 670 C C . ALA A 1 87 ? -9.356 -3.134 -3.195 1.00 95.81 87 ALA A C 1
ATOM 672 O O . ALA A 1 87 ? -8.736 -3.794 -4.039 1.00 95.81 87 ALA A O 1
ATOM 673 N N . ALA A 1 88 ? -8.796 -2.097 -2.570 1.00 96.00 88 ALA A N 1
ATOM 674 C CA . ALA A 1 88 ? -7.427 -1.682 -2.822 1.00 96.00 88 ALA A CA 1
ATOM 675 C C . ALA A 1 88 ? -6.401 -2.707 -2.296 1.00 96.00 88 ALA A C 1
ATOM 677 O O . ALA A 1 88 ? -5.397 -2.923 -2.976 1.00 96.00 88 ALA A O 1
ATOM 678 N N . LEU A 1 89 ? -6.678 -3.422 -1.193 1.00 97.38 89 LEU A N 1
ATOM 679 C CA . LEU A 1 89 ? -5.806 -4.501 -0.702 1.00 97.38 89 LEU A CA 1
ATOM 680 C C . LEU A 1 89 ? -5.743 -5.649 -1.707 1.00 97.38 89 LEU A C 1
ATOM 682 O O . LEU A 1 89 ? -4.669 -6.143 -2.051 1.00 97.38 89 LEU A O 1
ATOM 686 N N . GLU A 1 90 ? -6.902 -6.080 -2.199 1.00 98.06 90 GLU A N 1
ATOM 687 C CA . GLU A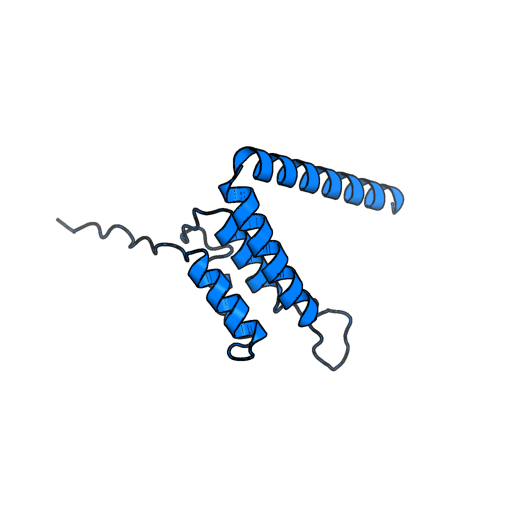 1 90 ? -6.972 -7.157 -3.184 1.00 98.06 90 GLU A CA 1
ATOM 688 C C . GLU A 1 90 ? -6.264 -6.781 -4.484 1.00 98.06 90 GLU A C 1
ATOM 690 O O . GLU A 1 90 ? -5.549 -7.596 -5.073 1.00 98.06 90 GLU A O 1
ATOM 695 N N . ARG A 1 91 ? -6.444 -5.533 -4.929 1.00 97.44 91 ARG A N 1
ATOM 696 C CA . ARG A 1 91 ? -5.743 -4.998 -6.094 1.00 97.44 91 ARG A CA 1
ATOM 697 C C . ARG A 1 91 ? -4.234 -5.008 -5.872 1.00 97.44 91 ARG A C 1
ATOM 699 O O . ARG A 1 91 ? -3.518 -5.497 -6.739 1.00 97.44 91 ARG A O 1
ATOM 706 N N . TRP A 1 92 ? -3.767 -4.523 -4.724 1.00 97.94 92 TRP A N 1
ATOM 707 C CA . TRP A 1 92 ? -2.348 -4.505 -4.381 1.00 97.94 92 TRP A CA 1
ATOM 708 C C . TRP A 1 92 ? -1.748 -5.918 -4.350 1.00 97.94 92 TRP A C 1
ATOM 710 O O . TRP A 1 92 ? -0.708 -6.143 -4.959 1.00 97.94 92 TRP A O 1
ATOM 720 N N . ARG A 1 93 ? -2.440 -6.910 -3.771 1.00 98.44 93 ARG A N 1
ATOM 721 C CA . ARG A 1 93 ? -1.992 -8.317 -3.804 1.00 98.44 93 ARG A CA 1
ATOM 722 C C . ARG A 1 93 ? -1.857 -8.865 -5.224 1.00 98.44 93 ARG A C 1
ATOM 724 O O . ARG A 1 93 ? -0.878 -9.543 -5.525 1.00 98.44 93 ARG A O 1
ATOM 731 N N . ARG A 1 94 ? -2.825 -8.581 -6.103 1.00 98.12 94 ARG A N 1
ATOM 732 C CA . ARG A 1 94 ? -2.740 -8.978 -7.520 1.00 98.12 94 ARG A CA 1
ATOM 733 C C . ARG A 1 94 ? -1.565 -8.298 -8.216 1.00 98.12 94 ARG A C 1
ATOM 735 O O . ARG A 1 94 ? -0.848 -8.957 -8.962 1.00 98.12 94 ARG A O 1
ATOM 742 N N . ASP A 1 95 ? -1.352 -7.012 -7.952 1.00 97.25 95 ASP A N 1
ATOM 743 C CA . ASP A 1 95 ? -0.220 -6.266 -8.497 1.00 97.25 95 ASP A CA 1
ATOM 744 C C . ASP A 1 95 ? 1.120 -6.841 -7.994 1.00 97.25 95 ASP A C 1
ATOM 746 O O . ASP A 1 95 ? 2.030 -6.993 -8.803 1.00 97.25 95 ASP A O 1
ATOM 750 N N . CYS A 1 96 ? 1.226 -7.276 -6.729 1.00 97.81 96 CYS A N 1
ATOM 751 C CA . CYS A 1 96 ? 2.413 -7.971 -6.208 1.00 97.81 96 CYS A CA 1
ATOM 752 C C . CYS A 1 96 ? 2.721 -9.247 -7.000 1.00 97.81 96 CYS A C 1
ATOM 754 O O . CYS A 1 96 ? 3.850 -9.437 -7.440 1.00 97.81 96 CYS A O 1
ATOM 756 N N . VAL A 1 97 ? 1.710 -10.090 -7.239 1.00 98.06 97 VAL A N 1
ATOM 757 C CA . VAL A 1 97 ? 1.879 -11.326 -8.023 1.00 98.06 97 VAL A CA 1
ATOM 758 C C . VAL A 1 97 ? 2.314 -11.017 -9.457 1.00 98.06 97 VAL A C 1
ATOM 760 O O . VAL A 1 97 ? 3.220 -11.664 -9.975 1.00 98.06 97 VAL A O 1
ATOM 763 N N . ARG A 1 98 ? 1.702 -10.015 -10.100 1.00 97.50 98 ARG A N 1
ATOM 764 C CA . ARG A 1 98 ? 2.084 -9.592 -11.457 1.00 97.50 98 ARG A CA 1
ATOM 765 C C . ARG A 1 98 ? 3.515 -9.061 -11.502 1.00 97.50 98 ARG A C 1
ATOM 767 O O . ARG A 1 98 ? 4.248 -9.384 -12.428 1.00 97.50 98 ARG A O 1
ATOM 774 N N . PHE A 1 99 ? 3.907 -8.270 -10.507 1.00 97.06 99 PHE A N 1
ATOM 775 C CA . PHE A 1 99 ? 5.260 -7.738 -10.394 1.00 97.06 99 PHE A CA 1
ATOM 776 C C . PHE A 1 99 ? 6.294 -8.850 -10.198 1.00 97.06 99 PHE A C 1
ATOM 778 O O . PHE A 1 99 ? 7.353 -8.800 -10.812 1.00 97.06 99 PHE A O 1
ATOM 785 N N . ASP A 1 100 ? 5.990 -9.871 -9.395 1.00 97.25 100 ASP A N 1
ATOM 786 C CA . ASP A 1 100 ? 6.899 -11.006 -9.186 1.00 97.25 100 ASP A CA 1
ATOM 787 C C . ASP A 1 100 ? 7.078 -11.856 -10.450 1.00 97.25 100 ASP A C 1
ATOM 789 O O . ASP A 1 100 ? 8.135 -12.451 -10.654 1.00 97.25 100 ASP A O 1
ATOM 793 N N . GLN A 1 101 ? 6.057 -11.904 -11.309 1.00 98.12 101 GLN A N 1
ATOM 794 C CA . GLN A 1 101 ? 6.098 -12.615 -12.588 1.00 98.12 101 GLN A CA 1
ATOM 795 C C . GLN A 1 101 ? 6.841 -11.832 -13.677 1.00 98.12 101 GLN A C 1
ATOM 797 O O . GLN A 1 101 ? 7.589 -12.428 -14.450 1.00 98.12 101 GLN A O 1
ATOM 802 N N . ASP A 1 102 ? 6.632 -10.516 -13.752 1.00 97.38 102 ASP A N 1
ATOM 803 C CA . ASP A 1 102 ? 7.270 -9.643 -14.740 1.00 97.38 102 ASP A CA 1
ATOM 804 C C . ASP A 1 102 ? 7.459 -8.215 -14.190 1.00 97.38 102 ASP A C 1
ATOM 806 O O . ASP A 1 102 ? 6.631 -7.322 -14.425 1.00 97.38 102 ASP A O 1
ATOM 810 N N . PRO A 1 103 ? 8.563 -7.952 -13.468 1.00 95.88 103 PRO A N 1
ATOM 811 C CA . PRO A 1 103 ? 8.782 -6.650 -12.848 1.00 95.88 103 PRO A CA 1
ATOM 812 C C . PRO A 1 103 ? 9.040 -5.555 -13.890 1.00 95.88 103 PRO A C 1
ATOM 814 O O . PRO A 1 103 ? 8.640 -4.404 -13.701 1.00 95.88 103 PRO A O 1
ATOM 817 N N . VAL A 1 104 ? 9.685 -5.888 -15.013 1.00 96.50 104 VAL A N 1
ATOM 818 C CA . VAL A 1 104 ? 10.015 -4.913 -16.064 1.00 96.50 104 VAL A CA 1
ATOM 819 C C . VAL A 1 104 ? 8.761 -4.518 -16.838 1.00 96.50 104 VAL A C 1
ATOM 821 O O . VAL A 1 104 ? 8.511 -3.320 -17.014 1.00 96.50 104 VAL A O 1
ATOM 824 N N . GLY A 1 105 ? 7.954 -5.494 -17.263 1.00 96.44 105 GLY A N 1
ATOM 825 C CA . GLY A 1 105 ? 6.690 -5.244 -17.950 1.00 96.44 105 GLY A CA 1
ATOM 826 C C . GLY A 1 105 ? 5.710 -4.485 -17.067 1.00 96.44 105 GLY A C 1
ATOM 827 O O . GLY A 1 105 ? 5.187 -3.454 -17.494 1.00 96.44 105 GLY A O 1
ATOM 828 N N . PHE A 1 106 ? 5.564 -4.887 -15.800 1.00 94.88 106 PHE A N 1
ATOM 829 C CA . PHE A 1 106 ? 4.712 -4.179 -14.843 1.00 94.88 106 PHE A CA 1
ATOM 830 C C . PHE A 1 106 ? 5.100 -2.697 -14.711 1.00 94.88 106 PHE A C 1
ATOM 832 O O . PHE A 1 106 ? 4.252 -1.808 -14.836 1.00 94.88 106 PHE A O 1
ATOM 839 N N . LEU A 1 107 ? 6.388 -2.396 -14.502 1.00 93.12 107 LEU A N 1
ATOM 840 C CA . LEU A 1 107 ? 6.854 -1.011 -14.378 1.00 93.12 107 LEU A CA 1
ATOM 841 C C . LEU A 1 107 ? 6.681 -0.219 -15.681 1.00 93.12 107 LEU A C 1
ATOM 843 O O . LEU A 1 107 ? 6.340 0.966 -15.641 1.00 93.12 107 LEU A O 1
ATOM 847 N N . SER A 1 108 ? 6.897 -0.855 -16.834 1.00 94.12 108 SER A N 1
ATOM 848 C CA . SER A 1 108 ? 6.689 -0.240 -18.147 1.00 94.12 108 SER A CA 1
ATOM 849 C C . SER A 1 108 ? 5.227 0.168 -18.352 1.00 94.12 108 SER A C 1
ATOM 851 O O . SER A 1 108 ? 4.944 1.328 -18.672 1.00 94.12 108 SER A O 1
ATOM 853 N N . GLU A 1 109 ? 4.291 -0.744 -18.075 1.00 92.56 109 GLU A N 1
ATOM 854 C CA . GLU A 1 109 ? 2.850 -0.488 -18.146 1.00 92.56 109 GLU A CA 1
ATOM 855 C C . GLU A 1 109 ? 2.433 0.652 -17.213 1.00 92.56 109 GLU A C 1
ATOM 857 O O . GLU A 1 109 ? 1.730 1.580 -17.624 1.00 92.56 109 GLU A O 1
ATOM 862 N N . ARG A 1 110 ? 2.910 0.637 -15.960 1.00 91.88 110 ARG A N 1
ATOM 863 C CA . ARG A 1 110 ? 2.609 1.688 -14.977 1.00 91.88 110 ARG A CA 1
ATOM 864 C C . ARG A 1 110 ? 3.106 3.060 -15.425 1.00 91.88 110 ARG A C 1
ATOM 866 O O . ARG A 1 110 ? 2.375 4.042 -15.288 1.00 91.88 110 ARG A O 1
ATOM 873 N N . ARG A 1 111 ? 4.308 3.141 -16.002 1.00 91.62 111 ARG A N 1
ATOM 874 C CA . ARG A 1 111 ? 4.849 4.393 -16.563 1.00 91.62 111 ARG A CA 1
ATOM 875 C C . ARG A 1 111 ? 4.039 4.874 -17.763 1.00 91.62 111 ARG A C 1
ATOM 877 O O . ARG A 1 111 ? 3.797 6.073 -17.888 1.00 91.62 111 ARG A O 1
ATOM 884 N N . ALA A 1 112 ? 3.613 3.968 -18.641 1.00 93.06 112 ALA A N 1
ATOM 885 C CA . ALA A 1 112 ? 2.758 4.315 -19.772 1.00 93.06 112 ALA A CA 1
ATOM 886 C C . ALA A 1 112 ? 1.409 4.884 -19.302 1.00 93.06 112 ALA A C 1
ATOM 888 O O . ALA A 1 112 ? 1.009 5.950 -19.768 1.00 93.06 112 ALA A O 1
ATOM 889 N N . ALA A 1 113 ? 0.769 4.239 -18.324 1.00 89.56 113 ALA A N 1
ATOM 890 C CA . ALA A 1 113 ? -0.484 4.708 -17.738 1.00 89.56 113 ALA A CA 1
ATOM 891 C C . ALA A 1 113 ? -0.342 6.086 -17.066 1.00 89.56 113 ALA A C 1
ATOM 893 O O . ALA A 1 113 ? -1.177 6.961 -17.287 1.00 89.56 113 ALA A O 1
ATOM 894 N N . ALA A 1 114 ? 0.733 6.311 -16.299 1.00 88.69 114 ALA A N 1
ATOM 895 C CA . ALA A 1 114 ? 0.994 7.602 -15.657 1.00 88.69 114 ALA A CA 1
ATOM 896 C C . ALA A 1 114 ? 1.159 8.740 -16.682 1.00 88.69 114 ALA A C 1
ATOM 898 O O . ALA A 1 114 ? 0.587 9.815 -16.513 1.00 88.69 114 ALA A O 1
ATOM 899 N N . ARG A 1 115 ? 1.881 8.491 -17.784 1.00 91.75 115 ARG A N 1
ATOM 900 C CA . ARG A 1 115 ? 2.023 9.467 -18.879 1.00 91.75 115 ARG A CA 1
ATOM 901 C C . ARG A 1 115 ? 0.698 9.756 -19.579 1.00 91.75 115 ARG A C 1
ATOM 903 O O . ARG A 1 115 ? 0.427 10.910 -19.892 1.00 91.75 115 ARG A O 1
ATOM 910 N N . ALA A 1 116 ? -0.119 8.731 -19.815 1.00 92.38 116 ALA A N 1
A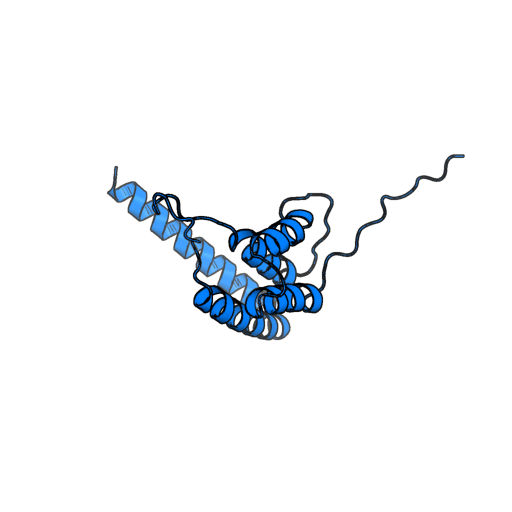TOM 911 C CA . ALA A 1 116 ? -1.428 8.901 -20.436 1.00 92.38 116 ALA A CA 1
ATOM 912 C C . ALA A 1 116 ? -2.372 9.745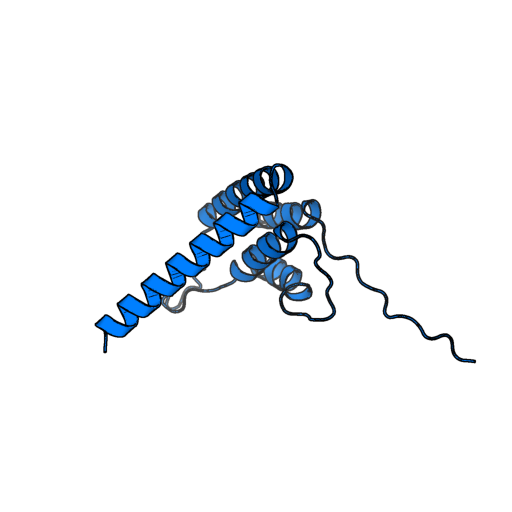 -19.564 1.00 92.38 116 ALA A C 1
ATOM 914 O O . ALA A 1 116 ? -3.076 10.602 -20.090 1.00 92.38 116 ALA A O 1
ATOM 915 N N . TYR A 1 117 ? -2.346 9.546 -18.241 1.00 87.88 117 TYR A N 1
ATOM 916 C CA . TYR A 1 117 ? -3.100 10.372 -17.297 1.00 87.88 117 TYR A CA 1
ATOM 917 C C . TYR A 1 117 ? -2.655 11.838 -17.353 1.00 87.88 117 TYR A C 1
ATOM 919 O O . TYR A 1 117 ? -3.478 12.709 -17.611 1.00 87.88 117 TYR A O 1
ATOM 927 N N . ALA A 1 118 ? -1.352 12.107 -17.206 1.00 88.75 118 ALA A N 1
ATOM 928 C CA . ALA A 1 118 ? -0.820 13.472 -17.244 1.00 88.75 118 ALA A CA 1
ATOM 929 C C . ALA A 1 118 ? -1.141 14.194 -18.566 1.00 88.75 118 ALA A C 1
ATOM 931 O O . ALA A 1 118 ? -1.471 15.376 -18.569 1.00 88.75 118 ALA A O 1
ATOM 932 N N . ALA A 1 119 ? -1.099 13.473 -19.692 1.00 89.88 119 ALA A N 1
ATOM 933 C CA . ALA A 1 119 ? -1.467 14.023 -20.994 1.00 89.88 119 ALA A CA 1
ATOM 934 C C . ALA A 1 119 ? -2.962 14.367 -21.109 1.00 89.88 119 ALA A C 1
ATOM 936 O O . ALA A 1 119 ? -3.311 15.257 -21.881 1.00 89.88 119 ALA A O 1
ATOM 937 N N . ARG A 1 120 ? -3.842 13.667 -20.382 1.00 89.06 120 ARG A N 1
ATOM 938 C CA . ARG A 1 120 ? -5.275 13.976 -20.346 1.00 89.06 120 ARG A CA 1
ATOM 939 C C . ARG A 1 120 ? -5.548 15.209 -19.490 1.00 89.06 120 ARG A C 1
ATOM 941 O O . ARG A 1 120 ? -6.204 16.119 -19.977 1.00 89.06 120 ARG A O 1
ATOM 948 N N . GLU A 1 121 ? -4.967 15.276 -18.293 1.00 86.25 121 GLU A N 1
ATOM 949 C CA . GLU A 1 121 ? -5.117 16.437 -17.400 1.00 86.25 121 GLU A CA 1
ATOM 950 C C . GLU A 1 121 ? -4.661 17.733 -18.082 1.00 86.25 121 GLU A C 1
ATOM 952 O O . GLU A 1 121 ? -5.383 18.723 -18.063 1.00 86.25 121 GLU A O 1
ATOM 957 N N . ALA A 1 122 ? -3.511 17.708 -18.768 1.00 85.50 122 ALA A N 1
ATOM 958 C CA . ALA A 1 122 ? -2.990 18.878 -19.476 1.00 85.50 122 ALA A CA 1
ATOM 959 C C . ALA A 1 122 ? -3.912 19.361 -20.613 1.00 85.50 122 ALA A C 1
ATOM 961 O O . ALA A 1 122 ? -3.973 20.556 -20.893 1.00 85.50 122 ALA A O 1
ATOM 962 N N . ARG A 1 123 ? -4.639 18.447 -21.274 1.00 87.00 123 ARG A N 1
ATOM 963 C CA . ARG A 1 123 ? -5.632 18.816 -22.297 1.00 87.00 123 ARG A CA 1
ATOM 964 C C . ARG A 1 123 ? -6.853 19.464 -21.664 1.00 87.00 123 ARG A C 1
ATOM 966 O O . ARG A 1 123 ? -7.273 20.520 -22.117 1.00 87.00 123 ARG A O 1
ATOM 973 N N . GLU A 1 124 ? -7.372 18.863 -20.600 1.00 86.44 124 GLU A N 1
ATOM 974 C CA . GLU A 1 124 ? -8.531 19.394 -19.881 1.00 86.44 124 GLU A CA 1
ATOM 975 C C . GLU A 1 124 ? -8.232 20.753 -19.229 1.00 86.44 124 GLU A C 1
ATOM 977 O O . GLU A 1 124 ? -9.134 21.568 -19.071 1.00 86.44 124 GLU A O 1
ATOM 982 N N . GLU A 1 125 ? -6.990 21.011 -18.812 1.00 80.94 125 GLU A N 1
ATOM 983 C CA . GLU A 1 125 ? -6.546 22.334 -18.353 1.00 80.94 125 GLU A CA 1
ATOM 984 C C . GLU A 1 125 ? -6.500 23.334 -19.519 1.00 80.94 125 GLU A C 1
ATOM 986 O O . GLU A 1 125 ? -7.111 24.391 -19.426 1.00 80.94 125 GLU A O 1
ATOM 991 N N . SER A 1 126 ? -5.922 22.956 -20.667 1.00 81.06 126 SER A N 1
ATOM 992 C CA . SER A 1 126 ? -5.874 23.829 -21.854 1.00 81.06 126 SER A CA 1
ATOM 993 C C . SER A 1 126 ? -7.235 24.152 -22.483 1.00 81.06 126 SER A C 1
ATOM 995 O O . SER A 1 126 ? -7.342 25.106 -23.241 1.00 81.06 126 SER A O 1
ATOM 997 N N . GLU A 1 127 ? -8.262 23.342 -22.215 1.00 80.56 127 GLU A N 1
ATOM 998 C CA . GLU A 1 127 ? -9.640 23.564 -22.679 1.00 80.56 127 GLU A CA 1
ATOM 999 C C . GLU A 1 127 ? -10.463 24.424 -21.701 1.00 80.56 127 GLU A C 1
ATOM 1001 O O . GLU A 1 127 ? -11.578 24.832 -22.033 1.00 80.56 127 GLU A O 1
ATOM 1006 N N . ARG A 1 128 ? -9.944 24.668 -20.489 1.00 74.38 128 ARG A N 1
ATOM 1007 C CA . ARG A 1 128 ? -10.579 25.499 -19.453 1.00 74.38 128 ARG A CA 1
ATOM 1008 C C . ARG A 1 128 ? -10.089 26.952 -19.448 1.00 74.38 128 ARG A C 1
ATOM 1010 O O . ARG A 1 128 ? -10.798 27.787 -18.884 1.00 74.38 128 ARG A O 1
ATOM 1017 N N . ASP A 1 129 ? -8.941 27.221 -20.067 1.00 59.69 129 ASP A N 1
ATOM 1018 C CA . ASP A 1 129 ? -8.347 28.553 -20.275 1.00 59.69 129 ASP A CA 1
ATOM 1019 C C . ASP A 1 129 ? -8.801 29.196 -21.600 1.00 59.69 129 ASP A C 1
ATOM 1021 O O . ASP A 1 129 ? -8.999 30.436 -21.618 1.00 59.69 129 ASP A O 1
#

Foldseek 3Di:
DDPPPDPPQDDADDPVRLLVLLVCCLVVVDDLVRLLVVLVVQPPDPSHDDPDVLSVVSSVVSNQQCDFDPPDPPDTDTPADSVNSVVVSVVSVVLVVVCVVPVPVSVVVVVVVVVVVVVVVVVVVVVVD